Protein AF-A0A7J4LIS2-F1 (afdb_monomer_lite)

Structure (mmCIF, N/CA/C/O backbone):
data_AF-A0A7J4LIS2-F1
#
_entry.id   AF-A0A7J4LIS2-F1
#
loop_
_atom_site.group_PDB
_atom_site.id
_atom_site.type_symbol
_atom_site.label_atom_id
_atom_site.label_alt_id
_atom_site.label_comp_id
_atom_site.label_asym_id
_atom_site.label_entity_id
_atom_site.label_seq_id
_atom_site.pdbx_PDB_ins_code
_atom_site.Cartn_x
_atom_site.Cartn_y
_atom_site.Cartn_z
_atom_site.occupancy
_atom_site.B_iso_or_equiv
_atom_site.auth_seq_id
_atom_site.auth_comp_id
_atom_site.auth_asym_id
_atom_site.auth_atom_id
_atom_site.pdbx_PDB_model_num
ATOM 1 N N . MET A 1 1 ? 17.515 -0.145 -16.080 1.00 61.91 1 MET A N 1
ATOM 2 C CA . MET A 1 1 ? 17.506 1.291 -15.753 1.00 61.91 1 MET A CA 1
ATOM 3 C C . MET A 1 1 ? 18.935 1.742 -15.470 1.00 61.91 1 MET A C 1
ATOM 5 O O . MET A 1 1 ? 19.687 0.958 -14.884 1.00 61.91 1 MET A O 1
ATOM 9 N N . LYS A 1 2 ? 19.340 2.908 -15.984 1.00 64.19 2 LYS A N 1
ATOM 10 C CA . LYS A 1 2 ? 20.625 3.552 -15.673 1.00 64.19 2 LYS A CA 1
ATOM 11 C C . LYS A 1 2 ? 20.290 4.889 -15.018 1.00 64.19 2 LYS A C 1
ATOM 13 O O . LYS A 1 2 ? 19.980 5.846 -15.713 1.00 64.19 2 LYS A O 1
ATOM 18 N N . GLU A 1 3 ? 20.395 4.944 -13.701 1.00 74.94 3 GLU A N 1
ATOM 19 C CA . GLU A 1 3 ? 20.152 6.142 -12.901 1.00 74.94 3 GLU A CA 1
ATOM 20 C C . GLU A 1 3 ? 21.362 6.318 -11.984 1.00 74.94 3 GLU A C 1
ATOM 22 O O . GLU A 1 3 ? 21.994 5.337 -11.582 1.00 74.94 3 GLU A O 1
ATOM 27 N N . PHE A 1 4 ? 21.727 7.566 -11.686 1.00 83.12 4 PHE A N 1
ATOM 28 C CA . PHE A 1 4 ? 22.923 7.885 -10.890 1.00 83.12 4 PHE A CA 1
ATOM 29 C C . PHE A 1 4 ? 24.210 7.230 -11.436 1.00 83.12 4 PHE A C 1
ATOM 31 O O . PHE A 1 4 ? 25.026 6.716 -10.673 1.00 83.12 4 PHE A O 1
ATOM 38 N N . GLU A 1 5 ? 24.347 7.182 -12.769 1.00 86.62 5 GLU A N 1
ATOM 39 C CA . GLU A 1 5 ? 25.478 6.576 -13.500 1.00 86.62 5 GLU A CA 1
ATOM 40 C C . GLU A 1 5 ? 25.711 5.077 -13.223 1.00 86.62 5 GLU A C 1
ATOM 42 O O . GLU A 1 5 ? 26.736 4.510 -13.604 1.00 86.62 5 GLU A O 1
ATOM 47 N N . LYS A 1 6 ? 24.744 4.390 -12.602 1.00 86.44 6 LYS A N 1
ATOM 48 C CA . LYS A 1 6 ? 24.853 2.976 -12.231 1.00 86.44 6 LYS A CA 1
ATOM 49 C C . LYS A 1 6 ? 23.723 2.150 -12.824 1.00 86.44 6 LYS A C 1
ATOM 51 O O . LYS A 1 6 ? 22.608 2.618 -13.043 1.00 86.44 6 LYS A O 1
ATOM 56 N N . LYS A 1 7 ? 24.012 0.870 -13.077 1.00 86.94 7 LYS A N 1
ATOM 57 C CA . LYS A 1 7 ? 22.980 -0.106 -13.433 1.00 86.94 7 LYS A CA 1
ATOM 58 C C . LYS A 1 7 ? 22.233 -0.490 -12.158 1.00 86.94 7 LYS A C 1
ATOM 60 O O . LYS A 1 7 ? 22.788 -1.173 -11.301 1.00 86.94 7 LYS A O 1
ATOM 65 N N . LEU A 1 8 ? 20.990 -0.040 -12.046 1.00 85.44 8 LEU A N 1
ATOM 66 C CA . LEU A 1 8 ? 20.127 -0.344 -10.910 1.00 85.44 8 LEU A CA 1
ATOM 67 C C . LEU A 1 8 ? 19.308 -1.602 -11.185 1.00 85.44 8 LEU A C 1
ATOM 69 O O . LEU A 1 8 ? 18.672 -1.741 -12.234 1.00 85.44 8 LEU A O 1
ATOM 73 N N . LEU A 1 9 ? 19.343 -2.516 -10.218 1.00 88.25 9 LEU A N 1
ATOM 74 C CA . LEU A 1 9 ? 18.448 -3.661 -10.142 1.00 88.25 9 LEU A CA 1
ATOM 75 C C . LEU A 1 9 ? 17.309 -3.281 -9.203 1.00 88.25 9 LEU A C 1
ATOM 77 O O . LEU A 1 9 ? 17.523 -3.112 -8.004 1.00 88.25 9 LEU A O 1
ATOM 81 N N . LEU A 1 10 ? 16.115 -3.128 -9.764 1.00 86.75 10 LEU A N 1
ATOM 82 C CA . LEU A 1 10 ? 14.894 -2.882 -9.009 1.00 86.75 10 LEU A CA 1
ATOM 83 C C . LEU A 1 10 ? 13.960 -4.084 -9.171 1.00 86.75 10 LEU A C 1
ATOM 85 O O . LEU A 1 10 ? 13.883 -4.639 -10.273 1.00 86.75 10 LEU A O 1
ATOM 89 N N . PRO A 1 11 ? 13.260 -4.505 -8.103 1.00 88.62 11 PRO A N 1
ATOM 90 C CA . PRO A 1 11 ? 12.193 -5.485 -8.231 1.00 88.62 11 PRO A CA 1
ATOM 91 C C . PRO A 1 11 ? 11.102 -4.968 -9.170 1.00 88.62 11 PRO A C 1
ATOM 93 O O . PRO A 1 11 ? 10.939 -3.757 -9.340 1.00 88.62 11 PRO A O 1
ATOM 96 N N . LYS A 1 12 ? 10.328 -5.887 -9.751 1.00 87.31 12 LYS A N 1
ATOM 97 C CA . LYS A 1 12 ? 9.160 -5.491 -10.536 1.00 87.31 12 LYS A CA 1
ATOM 98 C C . LYS A 1 12 ? 8.147 -4.737 -9.652 1.00 87.31 12 LYS A C 1
ATOM 100 O O . LYS A 1 12 ? 8.057 -5.055 -8.459 1.00 87.31 12 LYS A O 1
ATOM 105 N N . PRO A 1 13 ? 7.377 -3.783 -10.202 1.00 87.31 13 PRO A N 1
ATOM 106 C CA . PRO A 1 13 ? 6.385 -3.015 -9.449 1.00 87.31 13 PRO A CA 1
ATOM 107 C C . PRO A 1 13 ? 5.415 -3.873 -8.618 1.00 87.31 13 PRO A C 1
ATOM 109 O O . PRO A 1 13 ? 5.148 -3.537 -7.464 1.00 87.31 13 PRO A O 1
ATOM 112 N N . GLU A 1 14 ? 4.977 -5.026 -9.135 1.00 87.25 14 GLU A N 1
ATOM 113 C CA . GLU A 1 14 ? 4.085 -5.968 -8.440 1.00 87.25 14 GLU A CA 1
ATOM 114 C C . GLU A 1 14 ? 4.729 -6.509 -7.159 1.00 87.25 14 GLU A C 1
ATOM 116 O O . GLU A 1 14 ? 4.092 -6.603 -6.111 1.00 87.25 14 GLU A O 1
ATOM 121 N N . VAL A 1 15 ? 6.025 -6.827 -7.217 1.00 88.75 15 VAL A N 1
ATOM 122 C CA . VAL A 1 15 ? 6.775 -7.329 -6.061 1.00 88.75 15 VAL A CA 1
ATOM 123 C C . VAL A 1 15 ? 6.864 -6.245 -4.991 1.00 88.75 15 VAL A C 1
ATOM 125 O O . VAL A 1 15 ? 6.634 -6.518 -3.813 1.00 88.75 15 VAL A O 1
ATOM 128 N N . ILE A 1 16 ? 7.153 -5.003 -5.391 1.00 90.88 16 ILE A N 1
ATOM 129 C CA . ILE A 1 16 ? 7.242 -3.873 -4.458 1.00 90.88 16 ILE A CA 1
ATOM 130 C C . ILE A 1 16 ? 5.876 -3.621 -3.809 1.00 90.88 16 ILE A C 1
ATOM 132 O O . ILE A 1 16 ? 5.799 -3.501 -2.585 1.00 90.88 16 ILE A O 1
ATOM 136 N N . LEU A 1 17 ? 4.798 -3.602 -4.595 1.00 90.25 17 LEU A N 1
ATOM 137 C CA . LEU A 1 17 ? 3.438 -3.419 -4.092 1.00 90.25 17 LEU A CA 1
ATOM 138 C C . LEU A 1 17 ? 3.056 -4.523 -3.094 1.00 90.25 17 LEU A C 1
ATOM 140 O O . LEU A 1 17 ? 2.597 -4.229 -1.988 1.00 90.25 17 LEU A O 1
ATOM 144 N N . ALA A 1 18 ? 3.331 -5.788 -3.422 1.00 89.62 18 ALA A N 1
ATOM 145 C CA . ALA A 1 18 ? 3.074 -6.908 -2.522 1.00 89.62 18 ALA A CA 1
ATOM 146 C C . ALA A 1 18 ? 3.869 -6.807 -1.212 1.00 89.62 18 ALA A C 1
ATOM 148 O O . ALA A 1 18 ? 3.347 -7.135 -0.142 1.00 89.62 18 ALA A O 1
ATOM 149 N N . MET A 1 19 ? 5.116 -6.325 -1.257 1.00 90.56 19 MET A N 1
ATOM 150 C CA . MET A 1 19 ? 5.913 -6.079 -0.051 1.00 90.56 19 MET A CA 1
ATOM 151 C C . MET A 1 19 ? 5.262 -5.032 0.860 1.00 90.56 19 MET A C 1
ATOM 153 O O . MET A 1 19 ? 5.253 -5.226 2.076 1.00 90.56 19 MET A O 1
ATOM 157 N N . LYS A 1 20 ? 4.696 -3.957 0.290 1.00 90.75 20 LYS A N 1
ATOM 158 C CA . LYS A 1 20 ? 3.992 -2.910 1.051 1.00 90.75 20 LYS A CA 1
ATOM 159 C C . LYS A 1 20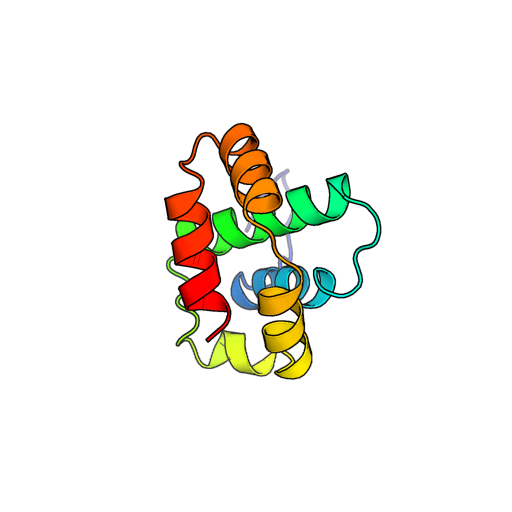 ? 2.701 -3.427 1.670 1.00 90.75 20 LYS A C 1
ATOM 161 O O . LYS A 1 20 ? 2.487 -3.261 2.867 1.00 90.75 20 LYS A O 1
ATOM 166 N N . ILE A 1 21 ? 1.879 -4.133 0.896 1.00 89.25 21 ILE A N 1
ATOM 167 C CA . ILE A 1 21 ? 0.616 -4.687 1.400 1.00 89.25 21 ILE A CA 1
ATOM 168 C C . ILE A 1 21 ? 0.877 -5.710 2.514 1.00 89.25 21 ILE A C 1
ATOM 170 O O . ILE A 1 21 ? 0.224 -5.674 3.553 1.00 89.25 21 ILE A O 1
ATOM 174 N N . ASN A 1 22 ? 1.871 -6.588 2.356 1.00 89.50 22 ASN A N 1
ATOM 175 C CA . ASN A 1 22 ? 2.210 -7.578 3.379 1.00 89.50 22 ASN A CA 1
ATOM 176 C C . ASN A 1 22 ? 2.800 -6.965 4.664 1.00 89.50 22 ASN A C 1
ATOM 178 O O . ASN A 1 22 ? 2.761 -7.623 5.707 1.00 89.50 22 ASN A O 1
ATOM 182 N N . SER A 1 23 ? 3.356 -5.746 4.623 1.00 88.38 23 SER A N 1
ATOM 183 C CA . SER A 1 23 ? 3.921 -5.098 5.814 1.00 88.38 23 SER A CA 1
ATOM 184 C C . SER A 1 23 ? 2.887 -4.366 6.666 1.00 88.38 23 SER A C 1
ATOM 186 O O . SER A 1 23 ? 3.123 -4.208 7.864 1.00 88.38 23 SER A O 1
ATOM 188 N N . LEU A 1 24 ? 1.757 -3.950 6.084 1.00 87.94 24 LEU A N 1
ATOM 189 C CA . LEU A 1 24 ? 0.713 -3.175 6.766 1.00 87.94 24 LEU A CA 1
ATOM 190 C C . LEU A 1 24 ? 0.129 -3.860 8.021 1.00 87.94 24 LEU A C 1
ATOM 192 O O . LEU A 1 24 ? 0.069 -3.191 9.054 1.00 87.94 24 LEU A O 1
ATOM 196 N N . PRO A 1 25 ? -0.239 -5.162 8.014 1.00 84.75 25 PRO A N 1
ATOM 197 C CA . PRO A 1 25 ? -0.918 -5.803 9.145 1.00 84.75 25 PRO A CA 1
ATOM 198 C C . PRO A 1 25 ? -0.143 -5.809 10.462 1.00 84.75 25 PRO A C 1
ATOM 200 O O . PRO A 1 25 ? -0.750 -5.876 11.523 1.00 84.75 25 PRO A O 1
ATOM 203 N N . ASN A 1 26 ? 1.189 -5.791 10.392 1.00 82.19 26 ASN A N 1
ATOM 204 C CA . ASN A 1 26 ? 2.070 -5.936 11.554 1.00 82.19 26 ASN A CA 1
ATOM 205 C C . ASN A 1 26 ? 2.822 -4.626 11.856 1.00 82.19 26 ASN A C 1
ATOM 207 O O . ASN A 1 26 ? 3.920 -4.645 12.414 1.00 82.19 26 ASN A O 1
ATOM 211 N N . ARG A 1 27 ? 2.308 -3.485 11.379 1.00 81.31 27 ARG A N 1
ATOM 212 C CA . ARG A 1 27 ? 2.983 -2.191 11.491 1.00 81.31 27 ARG A CA 1
ATOM 213 C C . ARG A 1 27 ? 2.441 -1.406 12.684 1.00 81.31 27 ARG A C 1
ATOM 215 O O . ARG A 1 27 ? 1.479 -0.659 12.561 1.00 81.31 27 ARG A O 1
ATOM 222 N N . ASP A 1 28 ? 3.130 -1.513 13.815 1.00 72.69 28 ASP A N 1
ATOM 223 C CA . ASP A 1 28 ? 2.707 -0.863 15.069 1.00 72.69 28 ASP A CA 1
ATOM 224 C C . ASP A 1 28 ? 2.949 0.656 15.093 1.00 72.69 28 ASP A C 1
ATOM 226 O O . ASP A 1 28 ? 2.360 1.385 15.886 1.00 72.69 28 ASP A O 1
ATOM 230 N N . LYS A 1 29 ? 3.836 1.160 14.224 1.00 79.69 29 LYS A N 1
ATOM 231 C CA . LYS A 1 29 ? 4.156 2.591 14.146 1.00 79.69 29 LYS A CA 1
ATOM 232 C C . LYS A 1 29 ? 3.292 3.276 13.097 1.00 79.69 29 LYS A C 1
ATOM 234 O O . LYS A 1 29 ? 3.501 3.067 11.902 1.00 79.69 29 LYS A O 1
ATOM 239 N N . GLU A 1 30 ? 2.420 4.167 13.554 1.00 82.12 30 GLU A N 1
ATOM 240 C CA . GLU A 1 30 ? 1.487 4.931 12.722 1.00 82.12 30 GLU A CA 1
ATOM 241 C C . GLU A 1 30 ? 2.159 5.598 11.510 1.00 82.12 30 GLU A C 1
ATOM 243 O O . GLU A 1 30 ? 1.786 5.325 10.376 1.00 82.12 30 GLU A O 1
ATOM 248 N N . HIS A 1 31 ? 3.223 6.383 11.709 1.00 83.00 31 HIS A N 1
ATOM 249 C CA . HIS A 1 31 ? 3.922 7.059 10.603 1.00 83.00 31 HIS A CA 1
ATOM 250 C C . HIS A 1 31 ? 4.478 6.091 9.543 1.00 83.00 31 HIS A C 1
ATOM 252 O O . HIS A 1 31 ? 4.540 6.433 8.364 1.00 83.00 31 HIS A O 1
ATOM 258 N N . LYS A 1 32 ? 4.876 4.870 9.935 1.00 88.38 32 LYS A N 1
ATOM 259 C CA . LYS A 1 32 ? 5.326 3.848 8.977 1.00 88.38 32 LYS A CA 1
ATOM 260 C C . LYS A 1 32 ? 4.150 3.249 8.218 1.00 88.38 32 LYS A C 1
ATOM 262 O O . LYS A 1 32 ? 4.299 2.979 7.035 1.00 88.38 32 LYS A O 1
ATOM 267 N N . ARG A 1 33 ? 3.009 3.064 8.887 1.00 90.69 33 ARG A N 1
ATOM 268 C CA . ARG A 1 33 ? 1.769 2.598 8.263 1.00 90.69 33 ARG A CA 1
ATOM 269 C C . ARG A 1 33 ? 1.288 3.592 7.210 1.00 90.69 33 ARG A C 1
ATOM 271 O O . ARG A 1 33 ? 1.086 3.182 6.077 1.00 90.69 33 ARG A O 1
ATOM 278 N N . ILE A 1 34 ? 1.212 4.884 7.544 1.00 93.75 34 ILE A N 1
ATOM 279 C CA . ILE A 1 34 ? 0.832 5.931 6.580 1.00 93.75 34 ILE A CA 1
ATOM 280 C C . ILE A 1 34 ? 1.790 5.947 5.387 1.00 93.75 34 ILE A C 1
ATOM 282 O O . ILE A 1 34 ? 1.339 5.925 4.249 1.00 93.75 34 ILE A O 1
ATOM 286 N N . LYS A 1 35 ? 3.105 5.875 5.627 1.00 93.19 35 LYS A N 1
ATOM 287 C CA . LYS A 1 35 ? 4.093 5.775 4.544 1.00 93.19 35 LYS A CA 1
ATOM 288 C C . LYS A 1 35 ? 3.848 4.559 3.641 1.00 93.19 35 LYS A C 1
ATOM 290 O O . LYS A 1 35 ? 3.885 4.686 2.423 1.00 93.19 35 LYS A O 1
ATOM 295 N N . ASP A 1 36 ? 3.613 3.387 4.227 1.00 93.19 36 ASP A N 1
ATOM 296 C CA . ASP A 1 36 ? 3.374 2.163 3.458 1.00 93.19 36 ASP A CA 1
ATOM 297 C C . ASP A 1 36 ? 2.056 2.259 2.647 1.00 93.19 36 ASP A C 1
ATOM 299 O O . ASP A 1 36 ? 2.008 1.751 1.526 1.00 93.19 36 ASP A O 1
ATOM 303 N N . ILE A 1 37 ? 1.030 2.969 3.149 1.00 93.88 37 ILE A N 1
ATOM 304 C CA . ILE A 1 37 ? -0.200 3.299 2.400 1.00 93.88 37 ILE A CA 1
ATOM 305 C C . ILE A 1 37 ? 0.112 4.221 1.221 1.00 93.88 37 ILE A C 1
ATOM 307 O O . ILE A 1 37 ? -0.325 3.944 0.105 1.00 93.88 37 ILE A O 1
ATOM 311 N N . CYS A 1 38 ? 0.888 5.283 1.451 1.00 94.81 38 CYS A N 1
ATOM 312 C CA . CYS A 1 38 ? 1.283 6.220 0.406 1.00 94.81 38 CYS A CA 1
ATOM 313 C C . CYS A 1 38 ? 2.064 5.519 -0.715 1.00 94.81 38 CYS A C 1
ATOM 315 O O . CYS A 1 38 ? 1.738 5.682 -1.889 1.00 94.81 38 CYS A O 1
ATOM 317 N N . ASP A 1 39 ? 3.053 4.696 -0.350 1.00 93.81 39 ASP A N 1
ATOM 318 C CA . ASP A 1 39 ? 3.867 3.933 -1.301 1.00 93.81 39 ASP A CA 1
ATOM 319 C C . ASP A 1 39 ? 2.992 2.968 -2.127 1.00 93.81 39 ASP A C 1
ATOM 321 O O . ASP A 1 39 ? 3.139 2.884 -3.345 1.00 93.81 39 ASP A O 1
ATOM 325 N N . ALA A 1 40 ? 2.074 2.240 -1.479 1.00 92.12 40 ALA A N 1
ATOM 326 C CA . ALA A 1 40 ? 1.189 1.293 -2.158 1.00 92.12 40 ALA A CA 1
ATOM 327 C C . ALA A 1 40 ? 0.186 1.990 -3.090 1.00 92.12 40 ALA A C 1
ATOM 329 O O . ALA A 1 40 ? -0.012 1.526 -4.212 1.00 92.12 40 ALA A O 1
ATOM 330 N N . PHE A 1 41 ? -0.402 3.112 -2.659 1.00 93.19 41 PHE A N 1
ATOM 331 C CA . PHE A 1 41 ? -1.278 3.920 -3.506 1.00 93.19 41 PHE A CA 1
ATOM 332 C C . PHE A 1 41 ? -0.527 4.452 -4.724 1.00 93.19 41 PHE A C 1
ATOM 334 O O . PHE A 1 41 ? -0.995 4.267 -5.840 1.00 93.19 41 PHE A O 1
ATOM 341 N N . ALA A 1 42 ? 0.648 5.059 -4.533 1.00 92.44 42 ALA A N 1
ATOM 342 C CA . ALA A 1 42 ? 1.427 5.610 -5.636 1.00 92.44 42 ALA A CA 1
ATOM 343 C C . ALA A 1 42 ? 1.811 4.524 -6.651 1.00 92.44 42 ALA A C 1
ATOM 345 O O . ALA A 1 42 ? 1.688 4.729 -7.855 1.00 92.44 42 ALA A O 1
ATOM 346 N N . LEU A 1 43 ? 2.218 3.342 -6.180 1.00 90.94 43 LEU A N 1
ATOM 347 C CA . LEU A 1 43 ? 2.483 2.215 -7.071 1.00 90.94 43 LEU A CA 1
ATOM 348 C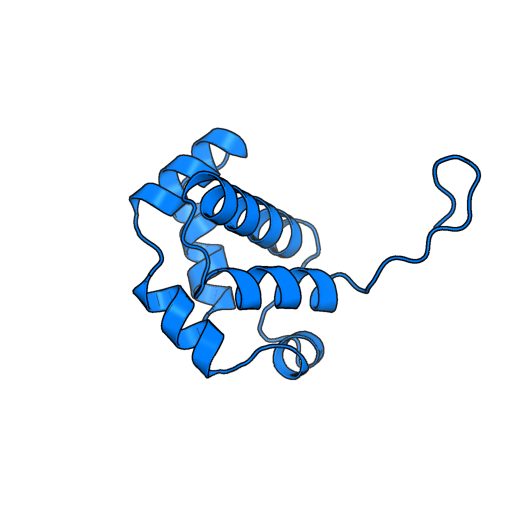 C . LEU A 1 43 ? 1.221 1.832 -7.847 1.00 90.94 43 LEU A C 1
ATOM 350 O O . LEU A 1 43 ? 1.244 1.850 -9.071 1.00 90.94 43 LEU A O 1
ATOM 354 N N . ALA A 1 44 ? 0.111 1.550 -7.168 1.00 89.31 44 ALA A N 1
ATOM 355 C CA . ALA A 1 44 ? -1.117 1.128 -7.839 1.00 89.31 44 ALA A CA 1
ATOM 356 C C . ALA A 1 44 ? -1.660 2.178 -8.824 1.00 89.31 44 ALA A C 1
ATOM 358 O O . ALA A 1 44 ? -2.060 1.830 -9.930 1.00 89.31 44 ALA A O 1
ATOM 359 N N . TRP A 1 45 ? -1.623 3.456 -8.446 1.00 90.38 45 TRP A N 1
ATOM 360 C CA . TRP A 1 45 ? -2.165 4.561 -9.232 1.00 90.38 45 TRP A CA 1
ATOM 361 C C . TRP A 1 45 ? -1.340 4.876 -10.482 1.00 90.38 45 TRP A C 1
ATOM 363 O O . TRP A 1 45 ? -1.906 5.124 -11.540 1.00 90.38 45 TRP A O 1
ATOM 373 N N . TYR A 1 46 ? -0.007 4.867 -10.382 1.00 85.81 46 TYR A N 1
ATOM 374 C CA . TYR A 1 46 ? 0.865 5.333 -11.468 1.00 85.81 46 TYR A CA 1
ATOM 375 C C . TYR A 1 46 ? 1.451 4.215 -12.336 1.00 85.81 46 TYR A C 1
ATOM 377 O O . TYR A 1 46 ? 2.135 4.512 -13.314 1.00 85.81 46 TYR A O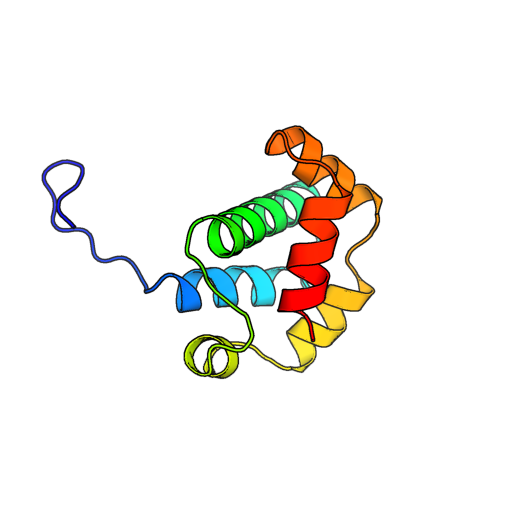 1
ATOM 385 N N . THR A 1 47 ? 1.234 2.943 -11.992 1.00 79.50 47 THR A N 1
ATOM 386 C CA . THR A 1 47 ? 1.795 1.812 -12.757 1.00 79.50 47 THR A CA 1
ATOM 387 C C . THR A 1 47 ? 0.742 0.908 -13.403 1.00 79.50 47 THR A C 1
ATOM 389 O O . THR A 1 47 ? 1.080 -0.192 -13.829 1.00 79.50 47 THR A O 1
ATOM 392 N N . ASP A 1 48 ? -0.519 1.363 -13.491 1.00 70.81 48 ASP A N 1
ATOM 393 C CA . ASP A 1 48 ? -1.676 0.601 -14.009 1.00 70.81 48 ASP A CA 1
ATOM 394 C C . ASP A 1 48 ? -1.803 -0.809 -13.396 1.00 70.81 48 ASP A C 1
ATOM 396 O O . ASP A 1 48 ? -2.371 -1.740 -13.979 1.00 70.81 48 ASP A O 1
ATOM 400 N N . LEU A 1 49 ? -1.266 -0.986 -12.186 1.00 71.88 49 LEU A N 1
ATOM 401 C CA . LEU A 1 49 ? -1.272 -2.260 -11.489 1.00 71.88 49 LEU A CA 1
ATOM 402 C C . LEU A 1 49 ? -2.672 -2.544 -10.971 1.00 71.88 49 LEU A C 1
ATOM 404 O O . LEU A 1 49 ? -3.083 -2.083 -9.907 1.00 71.88 49 LEU A O 1
ATOM 408 N N . ASN A 1 50 ? -3.395 -3.360 -11.727 1.00 64.81 50 ASN A N 1
ATOM 409 C CA . ASN A 1 50 ? -4.675 -3.883 -11.300 1.00 64.81 50 ASN A CA 1
ATOM 410 C C . ASN A 1 50 ? -4.450 -5.112 -10.391 1.00 64.81 50 ASN A C 1
ATOM 412 O O . ASN A 1 50 ? -3.708 -6.016 -10.772 1.00 64.81 50 ASN A O 1
ATOM 416 N N . PRO A 1 51 ? -5.088 -5.209 -9.216 1.00 56.81 51 PRO A N 1
ATOM 417 C CA . PRO A 1 51 ? -5.041 -6.398 -8.353 1.00 56.81 51 PRO A CA 1
ATOM 418 C C . PRO A 1 51 ? -5.586 -7.677 -8.995 1.00 56.81 51 PRO A C 1
ATOM 420 O O . PRO A 1 51 ? -5.271 -8.769 -8.529 1.00 56.81 51 PRO A O 1
ATOM 423 N N . GLY A 1 52 ? -6.327 -7.565 -10.103 1.00 56.50 52 GLY A N 1
ATOM 424 C CA . GLY A 1 52 ? -6.640 -8.702 -10.973 1.00 56.50 52 GLY A CA 1
ATOM 425 C C . GLY A 1 52 ? -5.427 -9.284 -11.718 1.00 56.50 52 GLY A C 1
ATOM 426 O O . GLY A 1 52 ? -5.556 -10.315 -12.376 1.00 56.50 52 GLY A O 1
ATOM 427 N N . ASN A 1 53 ? -4.252 -8.651 -11.636 1.00 66.06 53 ASN A N 1
ATOM 428 C CA . ASN A 1 53 ? -3.023 -9.169 -12.217 1.00 66.06 53 ASN A CA 1
ATOM 429 C C . ASN A 1 53 ? -2.556 -10.405 -11.429 1.00 66.06 53 ASN A C 1
ATOM 431 O O . ASN A 1 53 ? -2.157 -10.320 -10.263 1.00 66.06 53 ASN A O 1
ATOM 435 N N . VAL A 1 54 ? -2.594 -11.560 -12.096 1.00 58.38 54 VAL A N 1
ATOM 436 C CA . VAL A 1 54 ? -2.208 -12.875 -11.558 1.00 58.38 54 VAL A CA 1
ATOM 437 C C . VAL A 1 54 ? -0.800 -12.839 -10.949 1.00 58.38 54 VAL A C 1
ATOM 439 O O . VAL A 1 54 ? -0.548 -13.486 -9.928 1.00 58.38 54 VAL A O 1
ATOM 442 N N . ASP A 1 55 ? 0.086 -12.007 -11.503 1.00 70.69 55 ASP A N 1
ATOM 443 C CA . ASP A 1 55 ? 1.461 -11.855 -11.035 1.00 70.69 55 ASP A CA 1
ATOM 444 C C . ASP A 1 55 ? 1.577 -11.162 -9.673 1.00 70.69 55 ASP A C 1
ATOM 446 O O . ASP A 1 55 ? 2.558 -11.391 -8.971 1.00 70.69 55 ASP A O 1
ATOM 450 N N . LEU A 1 56 ? 0.609 -10.340 -9.259 1.00 75.56 56 LEU A N 1
ATOM 451 C CA . LEU A 1 56 ? 0.603 -9.727 -7.927 1.00 75.56 56 LEU A CA 1
ATOM 452 C C . LEU A 1 56 ? 0.105 -10.726 -6.872 1.00 75.56 56 LEU A C 1
ATOM 454 O O . LEU A 1 56 ? 0.676 -10.836 -5.782 1.00 75.56 56 LEU A O 1
ATOM 458 N N . LEU A 1 57 ? -0.935 -11.493 -7.215 1.00 73.06 57 LEU A N 1
ATOM 459 C CA . LEU A 1 57 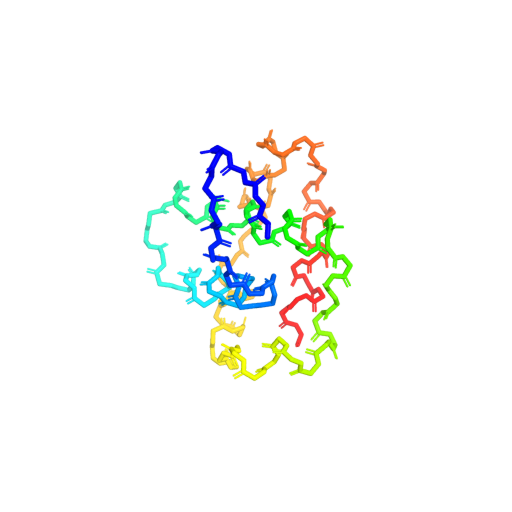? -1.586 -12.451 -6.318 1.00 73.06 57 LEU A CA 1
ATOM 460 C C . LEU A 1 57 ? -0.635 -13.553 -5.834 1.00 73.06 57 LEU A C 1
ATOM 462 O O . LEU A 1 57 ? -0.762 -14.000 -4.695 1.00 73.06 57 LEU A O 1
ATOM 466 N N . GLN A 1 58 ? 0.355 -13.948 -6.642 1.00 82.94 58 GLN A N 1
ATOM 467 C CA . GLN A 1 58 ? 1.348 -14.955 -6.242 1.00 82.94 58 GLN A CA 1
ATOM 468 C C . GLN A 1 58 ? 2.237 -14.504 -5.064 1.00 82.94 58 GLN A C 1
ATOM 470 O O . GLN A 1 58 ? 2.793 -15.338 -4.351 1.00 82.94 58 GLN A O 1
ATOM 475 N N . TYR A 1 59 ? 2.371 -13.191 -4.844 1.00 83.75 59 TYR A N 1
ATOM 476 C CA . TYR A 1 59 ? 3.196 -12.615 -3.777 1.00 83.75 59 TYR A CA 1
ATOM 477 C C . TYR A 1 59 ? 2.375 -12.173 -2.555 1.00 83.75 59 TYR A C 1
ATOM 479 O O . TYR A 1 59 ? 2.934 -11.863 -1.495 1.00 83.75 59 TYR A O 1
ATOM 487 N N . LEU A 1 60 ? 1.046 -12.138 -2.674 1.00 82.81 60 LEU A N 1
ATOM 488 C CA . LEU A 1 60 ? 0.141 -11.692 -1.621 1.00 82.81 60 LEU A CA 1
ATOM 489 C C . LEU A 1 60 ? -0.347 -12.866 -0.772 1.00 82.81 60 LEU A C 1
ATOM 491 O O . LEU A 1 60 ? -0.907 -13.846 -1.259 1.00 82.81 60 LEU A O 1
ATOM 495 N N . LYS A 1 61 ? -0.204 -12.749 0.552 1.00 81.44 61 LYS A N 1
ATOM 496 C CA . LYS A 1 61 ? -0.842 -13.697 1.472 1.00 81.44 61 LYS A CA 1
ATOM 497 C C . LYS A 1 61 ? -2.302 -13.290 1.654 1.00 81.44 61 LYS A C 1
ATOM 499 O O . LYS A 1 61 ? -2.572 -12.190 2.131 1.00 81.44 61 LYS A O 1
ATOM 504 N N . LYS A 1 62 ? -3.250 -14.199 1.393 1.00 81.19 62 LYS A N 1
ATOM 505 C CA . LYS A 1 62 ? -4.692 -13.957 1.633 1.00 81.19 62 LYS A CA 1
ATOM 506 C C . LYS A 1 62 ? -4.991 -13.471 3.059 1.00 81.19 62 LYS A C 1
ATOM 508 O O . LYS A 1 62 ? -5.854 -12.626 3.271 1.00 81.19 62 LYS A O 1
ATOM 513 N N . SER A 1 63 ? -4.248 -13.976 4.045 1.00 81.25 63 SER A N 1
ATOM 514 C CA . SER A 1 63 ? -4.361 -13.537 5.439 1.00 81.25 63 SER A CA 1
ATOM 515 C C . SER A 1 63 ? -3.890 -12.098 5.659 1.00 81.25 63 SER A C 1
ATOM 517 O O . SER A 1 63 ? -4.453 -11.419 6.513 1.00 81.25 63 SER A O 1
ATOM 519 N N . SER A 1 64 ? -2.904 -11.616 4.895 1.00 82.88 64 SER A N 1
ATOM 520 C CA . SER A 1 64 ? -2.487 -10.211 4.919 1.00 82.88 64 SER A CA 1
ATOM 521 C C . SER A 1 64 ? -3.587 -9.315 4.366 1.00 82.88 64 SER A C 1
ATOM 523 O O . SER A 1 64 ? -3.933 -8.345 5.025 1.00 82.88 64 SER A O 1
ATOM 525 N N . LEU A 1 65 ? -4.191 -9.672 3.224 1.00 85.19 65 LEU A N 1
ATOM 526 C CA . LEU A 1 65 ? -5.265 -8.885 2.598 1.00 85.19 65 LEU A CA 1
ATOM 527 C C . LEU A 1 65 ? -6.452 -8.690 3.543 1.00 85.19 65 LEU A C 1
ATOM 529 O O . LEU A 1 65 ? -6.861 -7.562 3.814 1.00 85.19 65 LEU A O 1
ATOM 533 N N . LYS A 1 66 ? -6.925 -9.790 4.142 1.00 85.31 66 LYS A N 1
ATOM 534 C CA . LYS A 1 66 ? -8.019 -9.753 5.119 1.00 85.31 66 LYS A CA 1
ATOM 535 C C . LYS A 1 66 ? -7.676 -8.927 6.359 1.00 85.31 66 LYS A C 1
ATOM 537 O O . LYS A 1 66 ? -8.541 -8.253 6.901 1.00 85.31 66 LYS A O 1
ATOM 542 N N . LYS A 1 67 ? -6.432 -8.988 6.840 1.00 86.69 67 LYS A N 1
ATOM 543 C CA . LYS A 1 67 ? -6.013 -8.173 7.986 1.00 86.69 67 LYS A CA 1
ATOM 544 C C . LYS A 1 67 ? -5.927 -6.697 7.612 1.00 86.69 67 LYS A C 1
ATOM 546 O O . LYS A 1 67 ? -6.425 -5.876 8.369 1.00 86.69 67 LYS A O 1
ATOM 551 N N . CYS A 1 68 ? -5.359 -6.362 6.452 1.00 86.56 68 CYS A N 1
ATOM 552 C CA . CYS A 1 68 ? -5.296 -4.989 5.946 1.00 86.56 68 CYS A CA 1
ATOM 553 C C . CYS A 1 68 ? -6.684 -4.351 5.896 1.00 86.56 68 CYS A C 1
ATOM 555 O O . CYS A 1 68 ? -6.863 -3.262 6.433 1.00 86.56 68 CYS A O 1
ATOM 557 N N . SER A 1 69 ? -7.678 -5.046 5.337 1.00 85.44 69 SER A N 1
ATOM 558 C CA . SER A 1 69 ? -9.036 -4.498 5.233 1.00 85.44 69 SER A CA 1
ATOM 559 C C . SER A 1 69 ? -9.701 -4.253 6.593 1.00 85.44 69 SER A C 1
ATOM 561 O O . SER A 1 69 ? -10.582 -3.407 6.695 1.00 85.44 69 SER A O 1
ATOM 563 N N . GLN A 1 70 ? -9.258 -4.946 7.647 1.00 86.56 70 GLN A N 1
ATOM 564 C CA . GLN A 1 70 ? -9.754 -4.773 9.014 1.00 86.56 70 GLN A CA 1
ATOM 565 C C . GLN A 1 70 ? -9.039 -3.665 9.796 1.00 86.56 70 GLN A C 1
ATOM 567 O O . GLN A 1 70 ? -9.660 -3.042 10.653 1.00 86.56 70 GLN A O 1
ATOM 572 N N . ILE A 1 71 ? -7.743 -3.445 9.549 1.00 89.00 71 ILE A N 1
ATOM 573 C CA . ILE A 1 71 ? -6.938 -2.503 10.344 1.00 89.00 71 ILE A CA 1
ATOM 574 C C . ILE A 1 71 ? -6.908 -1.085 9.774 1.00 89.00 71 ILE A C 1
ATOM 576 O O . ILE A 1 71 ? -6.587 -0.154 10.508 1.00 89.00 71 ILE A O 1
ATOM 580 N N . LEU A 1 72 ? -7.179 -0.918 8.477 1.00 90.50 72 LEU A N 1
ATOM 581 C CA . LEU A 1 72 ? -7.110 0.382 7.820 1.00 90.50 72 LEU A CA 1
ATOM 582 C C . LEU A 1 72 ? -8.357 1.204 8.136 1.00 90.50 72 LEU A C 1
ATOM 584 O O . LEU A 1 72 ? -9.489 0.789 7.883 1.00 90.50 72 LEU A O 1
ATOM 588 N N . THR A 1 73 ? -8.141 2.396 8.676 1.00 92.62 73 THR A N 1
ATOM 589 C CA . THR A 1 73 ? -9.210 3.289 9.118 1.00 92.62 73 THR A CA 1
ATOM 590 C C . THR A 1 73 ? -9.407 4.455 8.153 1.00 92.62 73 THR A C 1
ATOM 592 O O . THR A 1 73 ? -8.558 4.762 7.318 1.00 92.62 73 THR A O 1
ATOM 595 N N . LYS A 1 74 ? -10.529 5.170 8.298 1.00 93.25 74 LYS A N 1
ATOM 596 C CA . LYS A 1 74 ? -10.769 6.421 7.557 1.00 93.25 74 LYS A CA 1
ATOM 597 C C . LYS A 1 74 ? -9.684 7.469 7.819 1.00 93.25 74 LYS A C 1
ATOM 599 O O . LYS A 1 74 ? -9.341 8.224 6.916 1.00 93.25 74 LYS A O 1
ATOM 604 N N . GLU A 1 75 ? -9.153 7.507 9.039 1.00 94.38 75 GLU A N 1
ATOM 605 C CA . GLU A 1 75 ? -8.098 8.441 9.424 1.00 94.38 75 GLU A CA 1
ATOM 606 C C . GLU A 1 75 ? -6.780 8.138 8.704 1.00 94.38 75 GLU A C 1
ATOM 608 O O . GLU A 1 75 ? -6.094 9.065 8.274 1.00 94.38 75 GLU A O 1
ATOM 613 N N . ASP A 1 76 ? -6.457 6.859 8.494 1.00 94.00 76 ASP A N 1
ATOM 614 C CA . ASP A 1 76 ? -5.265 6.471 7.738 1.00 94.00 76 ASP A CA 1
ATOM 615 C C . ASP A 1 76 ? -5.325 6.986 6.292 1.00 94.00 76 ASP A C 1
ATOM 617 O O . ASP A 1 76 ? -4.354 7.561 5.795 1.00 94.00 76 ASP A O 1
ATOM 621 N N . TYR A 1 77 ? -6.481 6.846 5.635 1.00 95.69 77 TYR A N 1
ATOM 622 C CA . TYR A 1 77 ? -6.682 7.354 4.275 1.00 95.69 77 TYR A CA 1
ATOM 623 C C . TYR A 1 77 ? -6.640 8.880 4.210 1.00 95.69 77 TYR A C 1
ATOM 625 O O . TYR A 1 77 ? -6.073 9.431 3.270 1.00 95.69 77 TYR A O 1
ATOM 633 N N . LEU A 1 78 ? -7.182 9.570 5.219 1.00 96.69 78 LEU A N 1
ATOM 634 C CA . LEU A 1 78 ? -7.106 11.027 5.303 1.00 96.69 78 LEU A CA 1
ATOM 635 C C . LEU A 1 78 ? -5.654 11.504 5.425 1.00 96.69 78 LEU A C 1
ATOM 637 O O . LEU A 1 78 ? -5.233 12.398 4.695 1.00 96.69 78 LEU A O 1
ATOM 641 N N . LYS A 1 79 ? -4.865 10.880 6.308 1.00 95.88 79 LYS A N 1
ATOM 642 C CA . LYS A 1 79 ? -3.448 11.221 6.505 1.00 95.88 79 LYS A CA 1
ATOM 643 C C . LYS A 1 79 ? -2.615 10.951 5.256 1.00 95.88 79 LYS A C 1
ATOM 645 O O . LYS A 1 79 ? -1.784 11.783 4.898 1.00 95.88 79 LYS A O 1
ATOM 650 N N . ALA A 1 80 ? -2.850 9.823 4.586 1.00 95.44 80 ALA A N 1
ATOM 651 C CA . ALA A 1 80 ? -2.190 9.513 3.322 1.00 95.44 80 ALA A CA 1
ATOM 652 C C . ALA A 1 80 ? -2.580 10.512 2.215 1.00 95.44 80 ALA A C 1
ATOM 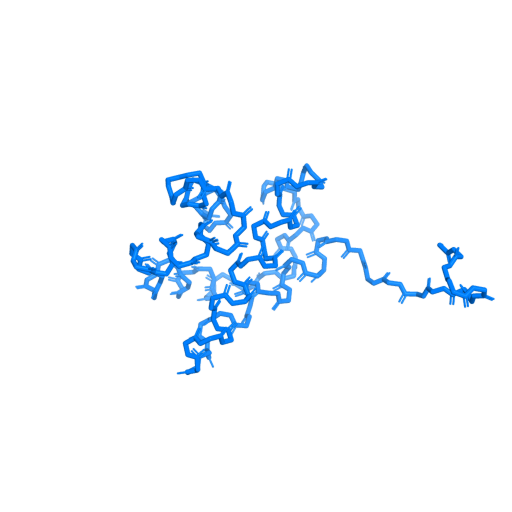654 O O . ALA A 1 80 ? -1.708 10.997 1.497 1.00 95.44 80 ALA A O 1
ATOM 655 N N . GLY A 1 81 ? -3.863 10.886 2.138 1.00 96.06 81 GLY A N 1
ATOM 656 C CA . GLY A 1 81 ? -4.383 11.876 1.188 1.00 96.06 81 GLY A CA 1
ATOM 657 C C . GLY A 1 81 ? -3.695 13.223 1.321 1.00 96.06 81 GLY A C 1
ATOM 658 O O . GLY A 1 81 ? -3.157 13.743 0.345 1.00 96.06 81 GLY A O 1
ATOM 659 N N . THR A 1 82 ? -3.588 13.727 2.552 1.00 96.06 82 THR A N 1
ATOM 660 C CA . THR A 1 82 ? -2.872 14.974 2.850 1.00 96.06 82 THR A CA 1
ATOM 661 C C . THR A 1 82 ? -1.406 14.935 2.407 1.00 96.06 82 THR A C 1
ATOM 663 O O . THR A 1 82 ? -0.893 15.942 1.931 1.00 96.06 82 THR A O 1
ATOM 666 N N . GLN A 1 83 ? -0.717 13.796 2.545 1.00 94.88 83 GLN A N 1
ATOM 667 C CA . GLN A 1 83 ? 0.691 13.675 2.143 1.00 94.88 83 GLN A CA 1
ATOM 668 C C . GLN A 1 83 ? 0.887 13.603 0.628 1.00 94.88 83 GLN A C 1
ATOM 670 O O . GLN A 1 83 ? 1.909 14.064 0.126 1.00 94.88 83 GLN A O 1
ATOM 675 N N . LEU A 1 84 ? -0.063 13.000 -0.083 1.00 93.44 84 LEU A N 1
ATOM 676 C CA . LEU A 1 84 ? 0.038 12.763 -1.520 1.00 93.44 84 LEU A CA 1
ATOM 677 C C . LEU A 1 84 ? -0.659 13.837 -2.365 1.00 93.44 84 LEU A C 1
ATOM 679 O O . LEU A 1 84 ? -0.459 13.865 -3.574 1.00 93.44 84 LEU A O 1
ATOM 683 N N . GLY A 1 85 ? -1.465 14.709 -1.754 1.00 94.69 85 GLY A N 1
ATOM 684 C CA . GLY A 1 85 ? -2.288 15.679 -2.479 1.00 94.69 85 GLY A CA 1
ATOM 685 C C . GLY A 1 85 ? -3.486 15.039 -3.190 1.00 94.69 85 GLY A C 1
ATOM 686 O O . GLY A 1 85 ? -3.904 15.532 -4.231 1.00 94.69 85 GLY A O 1
ATOM 687 N N . HIS A 1 86 ? -4.018 13.945 -2.637 1.00 94.88 86 HIS A N 1
ATOM 688 C CA . HIS A 1 86 ? -5.155 13.191 -3.175 1.00 94.88 86 HIS A CA 1
ATOM 689 C C . HIS A 1 86 ? -6.327 13.159 -2.190 1.00 94.88 86 HIS A C 1
ATOM 691 O O . HIS A 1 86 ? -6.135 13.286 -0.976 1.00 94.88 86 HIS A O 1
ATOM 697 N N . ASP A 1 87 ? -7.543 12.942 -2.698 1.00 96.19 87 ASP A N 1
ATOM 698 C CA . ASP A 1 87 ? -8.711 12.790 -1.834 1.00 96.19 87 ASP A CA 1
ATOM 699 C C . ASP A 1 87 ? -8.690 11.430 -1.113 1.00 96.19 87 ASP A C 1
ATOM 701 O O . ASP A 1 87 ? -8.341 10.387 -1.675 1.00 96.19 87 ASP A O 1
ATOM 705 N N . ALA A 1 88 ? -9.103 11.420 0.156 1.00 96.06 88 ALA A N 1
ATOM 706 C CA . ALA A 1 88 ? -9.109 10.205 0.968 1.00 96.06 88 ALA A CA 1
ATOM 707 C C . ALA A 1 88 ? -9.989 9.091 0.365 1.00 96.06 88 ALA A C 1
ATOM 709 O O . ALA A 1 88 ? -9.691 7.906 0.538 1.00 96.06 88 ALA A O 1
ATOM 710 N N . GLN A 1 89 ? -11.062 9.443 -0.356 1.00 95.75 89 GLN A N 1
ATOM 711 C CA . GLN A 1 89 ? -11.909 8.476 -1.056 1.00 95.75 89 GLN A CA 1
ATOM 712 C C . GLN A 1 89 ? -11.204 7.857 -2.257 1.00 95.75 89 GLN A C 1
ATOM 714 O O . GLN A 1 89 ? -11.440 6.686 -2.541 1.00 95.75 89 GLN A O 1
ATOM 719 N N . GLU A 1 90 ? -10.343 8.594 -2.958 1.00 94.25 90 GLU A N 1
ATOM 720 C CA . GLU A 1 90 ? -9.563 8.042 -4.073 1.00 94.25 90 GLU A CA 1
ATOM 721 C C . GLU A 1 90 ? -8.612 6.964 -3.564 1.00 94.25 90 GLU A C 1
ATOM 723 O O . GLU A 1 90 ? -8.608 5.8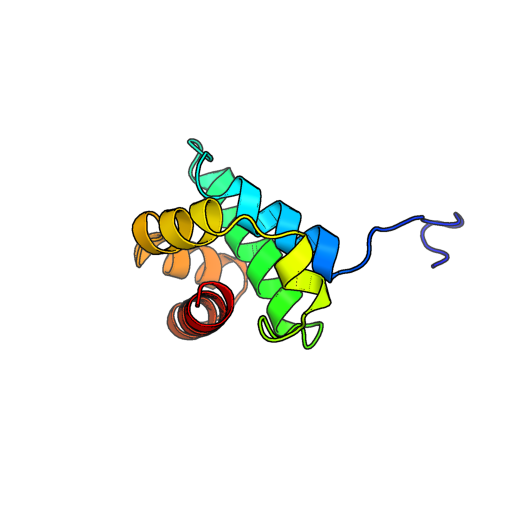44 -4.078 1.00 94.25 90 GLU A O 1
ATOM 728 N N . ILE A 1 91 ? -7.891 7.266 -2.482 1.00 94.88 91 ILE A N 1
ATOM 729 C CA . ILE A 1 91 ? -6.992 6.305 -1.841 1.00 94.88 91 ILE A CA 1
ATOM 730 C C . ILE A 1 91 ? -7.779 5.094 -1.351 1.00 94.88 91 ILE A C 1
ATOM 732 O O . ILE A 1 91 ? -7.398 3.956 -1.630 1.00 94.88 91 ILE A O 1
ATOM 736 N N . LYS A 1 92 ? -8.908 5.320 -0.671 1.00 94.69 92 LYS A N 1
ATOM 737 C CA . LYS A 1 92 ? -9.758 4.227 -0.202 1.00 94.69 92 LYS A CA 1
ATOM 738 C C . LYS A 1 92 ? -10.224 3.338 -1.357 1.00 94.69 92 LYS A C 1
ATOM 740 O O . LYS A 1 92 ? -10.132 2.126 -1.224 1.00 94.69 92 LYS A O 1
ATOM 745 N N . ARG A 1 93 ? -10.684 3.897 -2.482 1.00 92.12 93 ARG A N 1
ATOM 746 C CA . ARG A 1 93 ? -11.137 3.105 -3.643 1.00 92.12 93 ARG A CA 1
ATOM 747 C C . ARG A 1 93 ? -10.028 2.221 -4.201 1.00 92.12 93 ARG A C 1
ATOM 749 O O . ARG A 1 93 ? -10.284 1.061 -4.504 1.00 92.12 93 ARG A O 1
ATOM 756 N N . VAL A 1 94 ? -8.806 2.741 -4.307 1.00 90.88 94 VAL A N 1
ATOM 757 C CA . VAL A 1 94 ? -7.649 1.942 -4.739 1.00 90.88 94 VAL A CA 1
ATOM 758 C C . VAL A 1 94 ? -7.420 0.776 -3.782 1.00 90.88 94 VAL A C 1
ATOM 760 O O . VAL A 1 94 ? -7.275 -0.360 -4.223 1.00 90.88 94 VAL A O 1
ATOM 763 N N . PHE A 1 95 ? -7.451 1.024 -2.472 1.00 90.88 95 PHE A N 1
ATOM 764 C CA . PHE A 1 95 ? -7.301 -0.034 -1.473 1.00 90.88 95 PHE A CA 1
ATOM 765 C C . PHE A 1 95 ? -8.464 -1.027 -1.463 1.00 90.88 95 PHE A C 1
ATOM 767 O O . PHE A 1 95 ? -8.228 -2.222 -1.310 1.00 90.88 95 PHE A O 1
ATOM 774 N N . ASP A 1 96 ? -9.696 -0.566 -1.671 1.00 89.56 96 ASP A N 1
ATOM 775 C CA . ASP A 1 96 ? -10.861 -1.437 -1.793 1.00 89.56 96 ASP A CA 1
ATOM 776 C C . ASP A 1 96 ? -10.677 -2.403 -2.965 1.00 89.56 96 ASP A C 1
ATOM 778 O O . ASP A 1 96 ? -10.981 -3.572 -2.802 1.00 89.56 96 ASP A O 1
ATOM 782 N N . ILE A 1 97 ? -10.131 -1.944 -4.099 1.00 86.56 97 ILE A N 1
ATOM 783 C CA . ILE A 1 97 ? -9.827 -2.784 -5.267 1.00 86.56 97 ILE A CA 1
ATOM 784 C C . ILE A 1 97 ? -8.659 -3.739 -4.960 1.00 86.56 97 ILE A C 1
ATOM 786 O O . ILE A 1 97 ? -8.735 -4.921 -5.287 1.00 86.56 97 ILE A O 1
ATOM 790 N N . LEU A 1 98 ? -7.592 -3.255 -4.309 1.00 83.94 98 LEU A N 1
ATOM 791 C CA . LEU A 1 98 ? -6.380 -4.036 -3.996 1.00 83.94 98 LEU A CA 1
ATOM 792 C C . LEU A 1 98 ? -6.592 -5.169 -2.990 1.00 83.94 98 LEU A C 1
ATOM 794 O O . LEU A 1 98 ? -5.805 -6.117 -2.971 1.00 83.94 98 LEU A O 1
ATOM 798 N N . LEU A 1 99 ? -7.585 -5.042 -2.112 1.00 81.88 99 LEU A N 1
ATOM 799 C CA . LEU A 1 99 ? -7.792 -5.946 -0.982 1.00 81.88 99 LEU A CA 1
ATOM 800 C C . LEU A 1 99 ? -8.942 -6.952 -1.184 1.00 81.88 99 LEU A C 1
ATOM 802 O O . LEU A 1 99 ? -9.267 -7.657 -0.223 1.00 81.88 99 LEU A O 1
ATOM 806 N N . VAL A 1 100 ? -9.537 -7.020 -2.386 1.00 72.06 100 VAL A N 1
ATOM 807 C CA . VAL A 1 100 ? -10.569 -8.017 -2.758 1.00 72.06 100 VAL A CA 1
ATOM 808 C C . VAL A 1 100 ? -9.968 -9.400 -2.988 1.00 72.06 100 VAL A C 1
ATOM 810 O O . VAL A 1 100 ? -8.916 -9.500 -3.656 1.00 72.06 100 VAL A O 1
#

pLDDT: mean 85.96, std 9.27, range [56.5, 96.69]

Sequence (100 aa):
MKEFEKKLLLPKPEVILAMKINSLPNRDKEHKRIKDICDAFALAWYTDLNPGNVDLLQYLKKSSLKKCSQILTKEDYLKAGTQLGHDAQEIKRVFDILLV

Foldseek 3Di:
DQDPNDDDDDDDLLLLLQVLLQPLLVDPDLVVNLVSLLSNLCSCVVVVDFLPPPVNVVSHDLVSLVSNVVPDDLVSLVSNCVVNVHDSVSSVVSSVRNSD

Secondary structure (DSSP, 8-state):
-EETTEE-----HHHHHHHHHHHGGG---HHHHHHHHHHHHHHHHHTT--TT-HHHHTT--HHHHHHHHHH--HHHHHHHHHHHT--HHHHHHHHHHHT-

Radius of gyration: 13.74 Å; chains: 1; bounding box: 37×31×31 Å